Protein AF-A0A1G8H4T6-F1 (afdb_monomer)

Solvent-accessible surface area (backbone atoms only — not comparable to full-atom values): 3569 Å² total; per-residue (Å²): 84,49,55,47,56,66,75,39,66,68,51,55,54,49,54,54,45,39,62,76,69,61,46,85,86,68,81,88,60,74,48,79,78,54,62,42,98,91,41,50,26,52,80,76,63,53,82,53,93,88,47,63,76,94,115

Secondary structure (DSSP, 8-state):
-BTGGGGSHHHHHHHHHHHHTT-TT-----B--SEETTEEHHHH----TT--TT-

InterPro domains:
  IPR005474 Transketolase, N-terminal [PF00456] (1-44)
  IPR029061 Thiamin diphosphate-binding fold [SSF52518] (1-46)

Sequence (55 aa):
MGDGELQEGQVWEAAMSAGNFKLGNLVAIIDNNKVTVDGNTEELMNINPGILPGI

Mean predicted aligned error: 4.89 Å

pLDDT: mean 88.62, std 12.98, range [51.12, 98.56]

Foldseek 3Di:
DEPLCVVDVVVVVVVVVCVVVVVVVDDDDYDDPQDDPVGGSLCPDDPPPVDHRPD

Organism: NCBI:txid930129

Radius of gyration: 12.88 Å; Cα contacts (8 Å, |Δi|>4): 46; chains: 1; bounding box: 29×23×32 Å

Structure (mmCIF, N/CA/C/O backbone):
data_AF-A0A1G8H4T6-F1
#
_entry.id   AF-A0A1G8H4T6-F1
#
loop_
_atom_site.group_PDB
_atom_site.id
_atom_site.type_symbol
_atom_site.label_atom_id
_atom_site.label_alt_id
_atom_site.label_comp_id
_atom_site.label_asym_id
_atom_site.label_entity_id
_atom_site.label_seq_id
_atom_site.pdbx_PDB_ins_code
_atom_site.Cartn_x
_atom_site.Cartn_y
_atom_site.Cartn_z
_atom_site.occupancy
_atom_site.B_iso_or_equiv
_atom_site.auth_seq_id
_atom_site.auth_comp_id
_atom_site.auth_asym_id
_atom_site.auth_atom_id
_atom_site.pdbx_PDB_model_num
ATOM 1 N N . MET A 1 1 ? -4.024 3.241 -6.737 1.00 94.19 1 MET A N 1
ATOM 2 C CA . MET A 1 1 ? -2.557 3.341 -6.660 1.00 94.19 1 MET A CA 1
ATOM 3 C C . MET A 1 1 ? -1.979 2.380 -7.671 1.00 94.19 1 MET A C 1
ATOM 5 O O . MET A 1 1 ? -2.586 1.333 -7.865 1.00 94.19 1 MET A O 1
ATOM 9 N N . GLY A 1 2 ? -0.882 2.733 -8.328 1.00 93.56 2 GLY A N 1
ATOM 10 C CA . GLY A 1 2 ? -0.146 1.812 -9.197 1.00 93.56 2 GLY A CA 1
ATOM 11 C C . GLY A 1 2 ? 0.724 0.850 -8.388 1.00 93.56 2 GLY A C 1
ATOM 12 O O . GLY A 1 2 ? 1.096 1.145 -7.254 1.00 93.56 2 GLY A O 1
ATOM 13 N N . ASP A 1 3 ? 1.070 -0.287 -8.973 1.00 93.06 3 ASP A N 1
ATOM 14 C CA . ASP A 1 3 ? 2.089 -1.208 -8.460 1.00 93.06 3 ASP A CA 1
ATOM 15 C C . ASP A 1 3 ? 3.480 -0.561 -8.362 1.00 93.06 3 ASP A C 1
ATOM 17 O O . ASP A 1 3 ? 4.189 -0.805 -7.390 1.00 93.06 3 ASP A O 1
ATOM 21 N N . GLY A 1 4 ? 3.840 0.326 -9.295 1.00 93.81 4 GLY A N 1
ATOM 22 C CA . GLY A 1 4 ? 5.063 1.132 -9.200 1.00 93.81 4 GLY A CA 1
ATOM 23 C C . GLY A 1 4 ? 5.083 2.080 -7.994 1.00 93.81 4 GLY A C 1
ATOM 24 O O . GLY A 1 4 ? 6.110 2.224 -7.340 1.00 93.81 4 GLY A O 1
ATOM 25 N N . GLU A 1 5 ? 3.940 2.676 -7.631 1.00 93.88 5 GLU A N 1
ATOM 26 C CA . GLU A 1 5 ? 3.846 3.601 -6.485 1.00 93.88 5 GLU A CA 1
ATOM 27 C C . GLU A 1 5 ? 4.119 2.903 -5.146 1.00 93.88 5 GLU A C 1
ATOM 29 O O . GLU A 1 5 ? 4.516 3.547 -4.180 1.00 93.88 5 GLU A O 1
ATOM 34 N N . LEU A 1 6 ? 3.948 1.580 -5.074 1.00 93.75 6 LEU A N 1
ATOM 35 C CA . LEU A 1 6 ? 4.237 0.795 -3.874 1.00 93.75 6 LEU A CA 1
ATOM 36 C C . LEU A 1 6 ? 5.741 0.737 -3.530 1.00 93.75 6 LEU A C 1
ATOM 38 O O . LEU A 1 6 ? 6.099 0.270 -2.447 1.00 93.75 6 LEU A O 1
ATOM 42 N N . GLN A 1 7 ? 6.618 1.208 -4.421 1.00 92.00 7 GLN A N 1
ATOM 43 C CA . GLN A 1 7 ? 8.048 1.391 -4.148 1.00 92.00 7 GLN A CA 1
ATOM 44 C C . 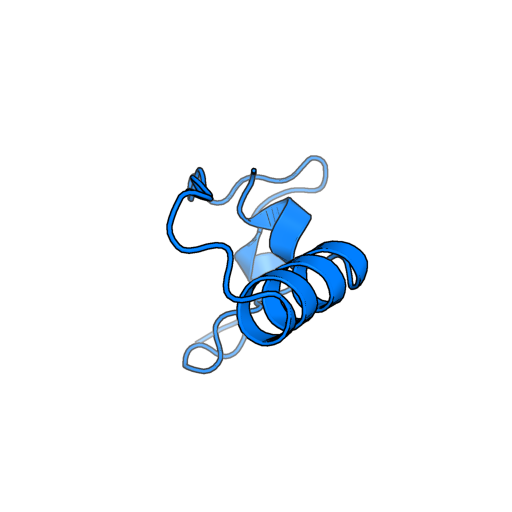GLN A 1 7 ? 8.316 2.601 -3.233 1.00 92.00 7 GLN A C 1
ATOM 46 O O . GLN A 1 7 ? 9.358 2.669 -2.583 1.00 92.00 7 GLN A O 1
ATOM 51 N N . GLU A 1 8 ? 7.372 3.540 -3.131 1.00 93.06 8 GLU A N 1
ATOM 52 C CA . GLU A 1 8 ? 7.522 4.742 -2.316 1.00 93.06 8 GLU A CA 1
ATOM 53 C C . GLU A 1 8 ? 7.251 4.463 -0.832 1.00 93.06 8 GLU A C 1
ATOM 55 O O . GLU A 1 8 ? 6.190 3.966 -0.445 1.00 93.06 8 GLU A O 1
ATOM 60 N N . GLY A 1 9 ? 8.186 4.855 0.040 1.00 94.81 9 GLY A N 1
ATOM 61 C CA . GLY A 1 9 ? 8.101 4.593 1.485 1.00 94.81 9 GLY A CA 1
ATOM 62 C C . GLY A 1 9 ? 6.833 5.148 2.145 1.00 94.81 9 GLY A C 1
ATOM 63 O O . GLY A 1 9 ? 6.249 4.500 3.016 1.00 94.81 9 GLY A O 1
ATOM 64 N N . GLN A 1 10 ? 6.341 6.293 1.662 1.00 97.44 10 GLN A N 1
ATOM 65 C CA . GLN A 1 10 ? 5.111 6.929 2.150 1.00 97.44 10 GLN A CA 1
ATOM 66 C C . GLN A 1 10 ? 3.881 6.006 2.072 1.00 97.44 10 GLN A C 1
ATOM 68 O O . GLN A 1 10 ? 2.985 6.092 2.912 1.00 97.44 10 GLN A O 1
ATOM 73 N N . VAL A 1 11 ? 3.838 5.091 1.096 1.00 96.31 11 VAL A N 1
ATOM 74 C CA . VAL A 1 11 ? 2.740 4.127 0.952 1.00 96.31 11 VAL A CA 1
ATOM 75 C C . VAL A 1 11 ? 2.719 3.152 2.123 1.00 96.31 11 VAL A C 1
ATOM 77 O O . VAL A 1 11 ? 1.661 2.876 2.694 1.00 96.31 11 VAL A O 1
ATOM 80 N N . TRP A 1 12 ? 3.890 2.670 2.528 1.00 95.31 12 TRP A N 1
ATOM 81 C CA . TRP A 1 12 ? 4.035 1.749 3.650 1.00 95.31 12 TRP A CA 1
ATOM 82 C C . TRP A 1 12 ? 3.791 2.440 4.986 1.00 95.31 12 TRP A C 1
ATOM 84 O O . TRP A 1 12 ? 3.130 1.873 5.855 1.00 95.31 12 TRP A O 1
ATOM 94 N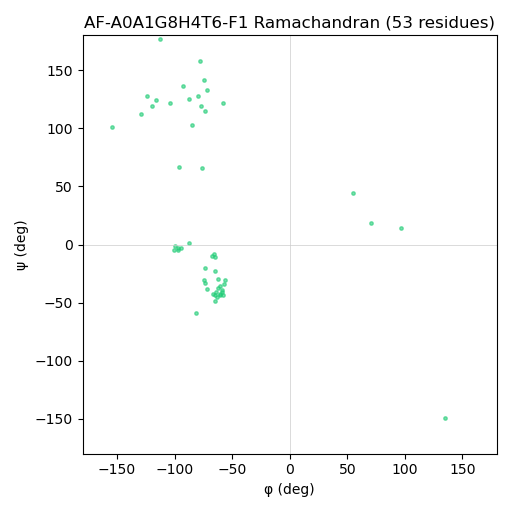 N . GLU A 1 13 ? 4.244 3.681 5.143 1.00 97.88 13 GLU A N 1
ATOM 95 C CA . GLU A 1 13 ? 3.933 4.507 6.314 1.00 97.88 13 GLU A CA 1
ATOM 96 C C . GLU A 1 13 ? 2.426 4.748 6.456 1.00 97.88 13 GLU A C 1
ATOM 98 O O . GLU A 1 13 ? 1.873 4.600 7.551 1.00 97.88 13 GLU A O 1
ATOM 103 N N . ALA A 1 14 ? 1.734 5.042 5.351 1.00 97.19 14 ALA A N 1
ATOM 104 C CA . ALA A 1 14 ? 0.283 5.184 5.333 1.00 97.19 14 ALA A CA 1
ATOM 105 C C . ALA A 1 14 ? -0.430 3.861 5.661 1.00 97.19 14 ALA A C 1
ATOM 107 O O . ALA A 1 14 ? -1.357 3.853 6.474 1.00 97.19 14 ALA A O 1
ATOM 108 N N . ALA A 1 15 ? 0.023 2.734 5.101 1.00 96.62 15 ALA A N 1
ATOM 109 C CA . ALA A 1 15 ? -0.534 1.411 5.386 1.00 96.62 15 ALA A CA 1
ATOM 110 C C . ALA A 1 15 ? -0.348 1.008 6.862 1.00 96.62 15 ALA A C 1
ATOM 112 O O . ALA A 1 15 ? -1.301 0.572 7.515 1.00 96.62 15 ALA A O 1
ATOM 113 N N . MET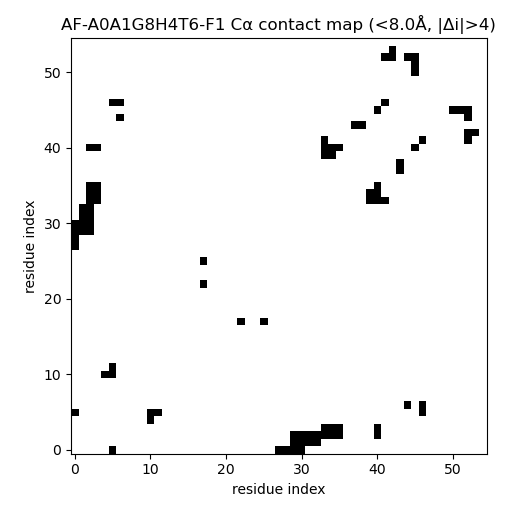 A 1 16 ? 0.848 1.221 7.424 1.00 97.94 16 MET A N 1
ATOM 114 C CA . MET A 1 16 ? 1.128 1.009 8.850 1.00 97.94 16 MET A CA 1
ATOM 115 C C . MET A 1 16 ? 0.255 1.913 9.732 1.00 97.94 16 MET A C 1
ATOM 117 O O . MET A 1 16 ? -0.325 1.456 10.722 1.00 97.94 16 MET A O 1
ATOM 121 N N . SER A 1 17 ? 0.094 3.180 9.342 1.00 98.38 17 SER A N 1
ATOM 122 C CA . SER A 1 17 ? -0.756 4.141 10.051 1.00 98.38 17 SER A CA 1
ATOM 123 C C . SER A 1 17 ? -2.230 3.736 10.026 1.00 98.38 17 SER A C 1
ATOM 125 O O . SER A 1 17 ? -2.899 3.818 11.055 1.00 98.38 17 SER A O 1
ATOM 127 N N . ALA A 1 18 ? -2.744 3.241 8.896 1.00 98.12 18 ALA A N 1
ATOM 128 C CA . ALA A 1 18 ? -4.125 2.773 8.778 1.00 98.12 18 ALA A CA 1
ATOM 129 C C . ALA A 1 18 ? -4.444 1.640 9.769 1.00 98.12 18 ALA A C 1
ATOM 131 O O . ALA A 1 18 ? -5.515 1.644 10.386 1.00 98.12 18 ALA A O 1
ATOM 132 N N . GLY A 1 19 ? -3.493 0.723 9.984 1.00 97.62 19 GLY A N 1
ATOM 133 C CA . GLY A 1 19 ? -3.578 -0.303 11.025 1.00 97.62 19 GLY A CA 1
ATOM 134 C C . GLY A 1 19 ? -3.575 0.290 12.437 1.00 97.62 19 GLY A C 1
ATOM 135 O O . GLY A 1 19 ? -4.456 -0.025 13.239 1.00 97.62 19 GLY A O 1
ATOM 136 N N . ASN A 1 20 ? -2.640 1.203 12.728 1.00 98.56 20 ASN A N 1
ATOM 137 C CA . ASN A 1 20 ? -2.536 1.875 14.029 1.00 98.56 20 ASN A CA 1
ATOM 138 C C . ASN A 1 20 ? -3.810 2.659 14.402 1.00 98.56 20 ASN A C 1
ATOM 140 O O . ASN A 1 20 ? -4.274 2.598 15.541 1.00 98.56 20 ASN A O 1
ATOM 144 N N . PHE A 1 21 ? -4.416 3.352 13.435 1.00 98.56 21 PHE A N 1
ATOM 145 C CA . PHE A 1 21 ? -5.640 4.136 13.627 1.00 98.56 21 PHE A CA 1
ATOM 146 C C . PHE A 1 21 ? -6.938 3.335 13.439 1.00 98.56 21 PHE A C 1
ATOM 148 O O . PHE A 1 21 ? -8.020 3.899 13.592 1.00 98.56 21 PHE A O 1
ATOM 155 N N . LYS A 1 22 ? -6.854 2.026 13.158 1.00 98.19 22 LYS A N 1
ATOM 156 C CA . LYS A 1 22 ? -8.008 1.122 12.984 1.00 98.19 22 LYS A CA 1
ATOM 157 C C . LYS A 1 22 ? -9.000 1.618 11.925 1.00 98.19 22 LYS A C 1
ATOM 159 O O . LYS A 1 22 ? -10.215 1.576 12.132 1.00 98.19 22 LYS A O 1
ATOM 164 N N . LEU A 1 23 ? -8.489 2.077 10.784 1.00 98.12 23 LEU A N 1
ATOM 165 C CA . LEU A 1 23 ? -9.296 2.620 9.687 1.00 98.12 23 LEU A CA 1
ATOM 166 C C . LEU A 1 23 ? -9.996 1.506 8.888 1.00 98.12 23 LEU A C 1
ATOM 168 O O . LEU A 1 23 ? -9.710 1.292 7.716 1.00 98.12 23 LEU A O 1
ATOM 172 N N . GLY A 1 24 ? -10.927 0.781 9.516 1.00 96.69 24 GLY A N 1
ATOM 173 C CA . GLY A 1 24 ? -11.644 -0.347 8.898 1.00 96.69 24 GLY A CA 1
ATOM 174 C C . GLY A 1 24 ? -12.565 0.034 7.732 1.00 96.69 24 GLY A C 1
ATOM 175 O O . GLY A 1 24 ? -13.094 -0.841 7.055 1.00 96.69 24 GLY A O 1
ATOM 176 N N . ASN A 1 25 ? -12.765 1.331 7.499 1.00 97.88 25 ASN A N 1
ATOM 177 C CA . ASN A 1 25 ? -13.504 1.885 6.368 1.00 97.88 25 ASN A CA 1
ATOM 178 C C . ASN A 1 25 ? -12.596 2.385 5.229 1.00 97.88 25 ASN A C 1
ATOM 180 O O . ASN A 1 25 ? -13.114 2.883 4.230 1.00 97.88 25 ASN 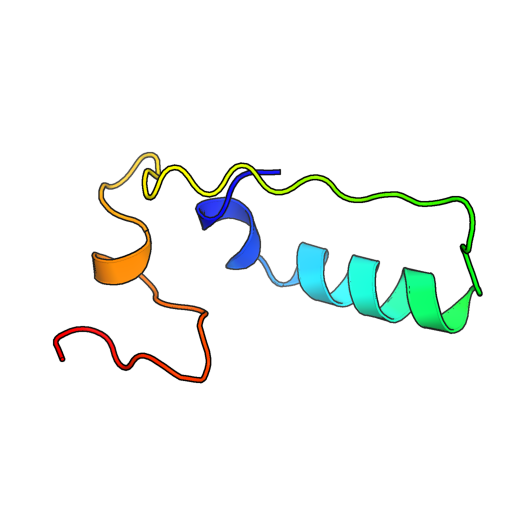A O 1
ATOM 184 N N . LEU A 1 26 ? -11.269 2.294 5.369 1.00 97.50 26 LEU A N 1
ATOM 185 C CA . LEU A 1 26 ? -10.323 2.661 4.319 1.00 97.50 26 LEU A CA 1
ATOM 186 C C . LEU A 1 26 ? -10.068 1.461 3.402 1.00 97.50 26 LEU A C 1
ATOM 188 O O . LEU A 1 26 ? -9.658 0.397 3.859 1.00 97.50 26 LEU A O 1
ATOM 192 N N . VAL A 1 27 ? -10.274 1.653 2.099 1.00 97.38 27 VAL A N 1
ATOM 193 C CA . VAL A 1 27 ? -10.007 0.641 1.071 1.00 97.38 27 VAL A CA 1
ATOM 194 C C . VAL A 1 27 ? -8.973 1.189 0.098 1.00 97.38 27 VAL A C 1
ATOM 196 O O . VAL A 1 27 ? -9.210 2.200 -0.560 1.00 97.38 27 VAL A O 1
ATOM 199 N N . ALA A 1 28 ? -7.834 0.507 -0.001 1.00 96.62 28 ALA A N 1
ATOM 200 C CA . ALA A 1 28 ? -6.834 0.767 -1.027 1.00 96.62 28 ALA A CA 1
ATOM 201 C C . ALA A 1 28 ? -7.083 -0.145 -2.234 1.00 96.62 28 ALA A C 1
ATOM 203 O O . ALA A 1 28 ? -7.335 -1.339 -2.078 1.00 96.62 28 ALA A O 1
ATOM 204 N N . ILE A 1 29 ? -6.996 0.420 -3.436 1.00 97.56 29 ILE A N 1
ATOM 205 C CA . ILE A 1 29 ? -7.075 -0.323 -4.697 1.00 97.56 29 ILE A CA 1
ATOM 206 C C . ILE A 1 29 ? -5.731 -0.181 -5.400 1.00 97.56 29 ILE A C 1
ATOM 208 O O . ILE A 1 29 ? -5.271 0.944 -5.638 1.00 97.56 29 ILE A O 1
ATOM 212 N N . ILE A 1 30 ? -5.124 -1.322 -5.722 1.00 95.44 30 ILE A N 1
ATOM 213 C CA . ILE A 1 30 ? -3.862 -1.407 -6.453 1.00 95.44 30 ILE A CA 1
ATOM 214 C C . ILE A 1 30 ? -4.158 -1.828 -7.892 1.00 95.44 30 ILE A C 1
ATOM 216 O O . ILE A 1 30 ? -4.753 -2.882 -8.116 1.00 95.44 30 ILE A O 1
ATOM 220 N N . ASP A 1 31 ? -3.744 -1.004 -8.850 1.00 95.25 31 ASP A N 1
ATOM 221 C CA . ASP A 1 31 ? -3.669 -1.370 -10.259 1.00 95.25 31 ASP A CA 1
ATOM 222 C C . ASP A 1 31 ? -2.332 -2.075 -10.506 1.00 95.25 31 ASP A C 1
ATOM 224 O O . ASP A 1 31 ? -1.276 -1.445 -10.524 1.00 95.25 31 ASP A O 1
ATOM 228 N N . ASN A 1 32 ? -2.383 -3.401 -10.624 1.00 93.06 32 ASN A N 1
ATOM 229 C CA . ASN A 1 32 ? -1.216 -4.249 -10.845 1.00 93.06 32 ASN A CA 1
ATOM 230 C C . ASN A 1 32 ? -1.044 -4.556 -12.338 1.00 93.06 32 ASN A C 1
ATOM 232 O O . ASN A 1 32 ? -1.243 -5.690 -12.784 1.00 93.06 32 ASN A O 1
ATOM 236 N N . ASN A 1 33 ? -0.740 -3.517 -13.113 1.00 94.06 33 ASN A N 1
ATOM 237 C CA . ASN A 1 33 ? -0.601 -3.599 -14.566 1.00 94.06 33 ASN A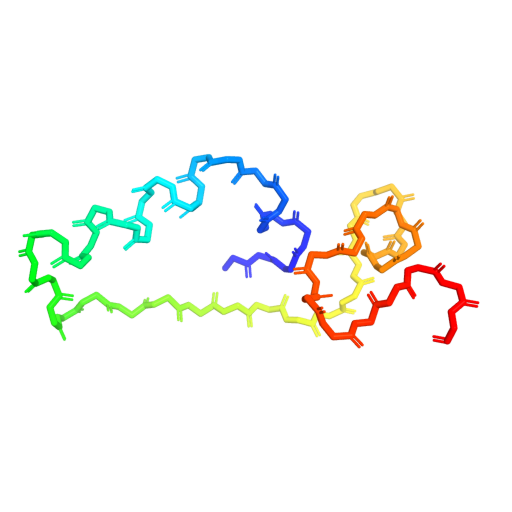 CA 1
ATOM 238 C C . ASN A 1 33 ? 0.850 -3.813 -15.040 1.00 94.06 33 ASN A C 1
ATOM 240 O O . ASN A 1 33 ? 1.053 -4.037 -16.235 1.00 94.06 33 ASN A O 1
ATOM 244 N N . LYS A 1 34 ? 1.828 -3.838 -14.119 1.00 92.38 34 LYS A N 1
ATOM 245 C CA . LYS A 1 34 ? 3.259 -4.087 -14.366 1.00 92.38 34 LYS A CA 1
ATOM 246 C C . LYS A 1 34 ? 3.990 -2.965 -15.093 1.00 92.38 34 LYS A C 1
ATOM 248 O O . LYS A 1 34 ? 5.053 -3.219 -15.662 1.00 92.38 34 LYS A O 1
ATOM 253 N N . VAL A 1 35 ? 3.441 -1.75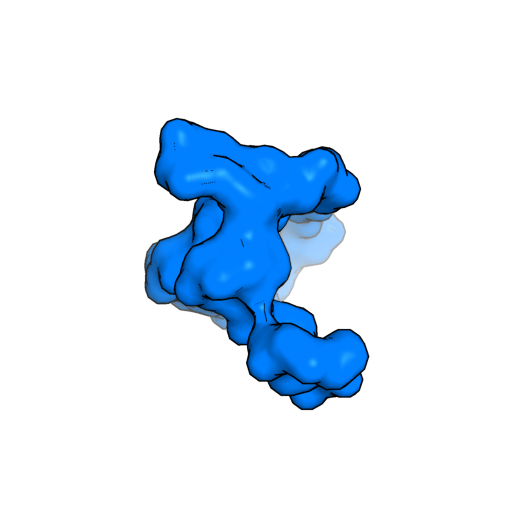3 -15.114 1.00 92.00 35 VAL A N 1
ATOM 254 C CA . VAL A 1 35 ? 3.997 -0.627 -15.868 1.00 92.00 35 VAL A CA 1
ATOM 255 C C . VAL A 1 35 ? 4.248 0.566 -14.954 1.00 92.00 35 VAL A C 1
ATOM 257 O O . VAL A 1 35 ? 3.350 1.078 -14.291 1.00 92.00 35 VAL A O 1
ATOM 260 N N . THR A 1 36 ? 5.471 1.078 -15.014 1.00 90.62 36 THR A N 1
ATOM 261 C CA . THR A 1 36 ? 5.870 2.380 -14.482 1.00 90.62 36 THR A CA 1
ATOM 262 C C . THR A 1 36 ? 6.242 3.320 -15.632 1.00 90.62 36 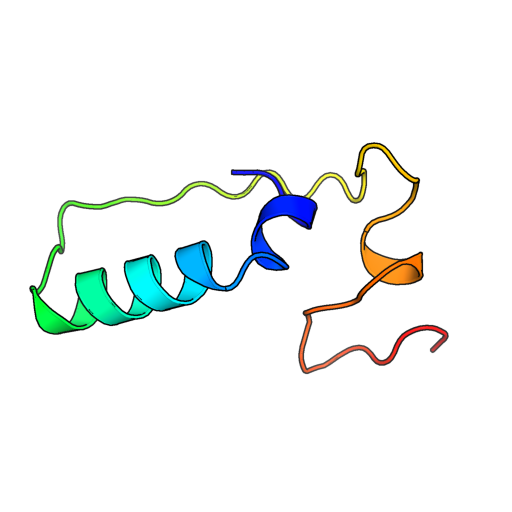THR A C 1
ATOM 264 O O . THR A 1 36 ? 6.247 2.934 -16.804 1.00 90.62 36 THR A O 1
ATOM 267 N N . VAL A 1 37 ? 6.573 4.574 -15.311 1.00 91.75 37 VAL A N 1
ATOM 268 C CA . VAL A 1 37 ? 7.081 5.536 -16.305 1.00 91.75 37 VAL A CA 1
ATOM 269 C C . VAL A 1 37 ? 8.406 5.089 -16.936 1.00 91.75 37 VAL A C 1
ATOM 271 O O . VAL A 1 37 ? 8.653 5.383 -18.104 1.00 91.75 37 VAL A O 1
ATOM 274 N N . ASP A 1 38 ? 9.221 4.343 -16.189 1.00 90.56 38 ASP A N 1
ATOM 275 C CA . ASP A 1 38 ? 10.567 3.927 -16.591 1.00 90.56 38 ASP A CA 1
ATOM 276 C C . ASP A 1 38 ? 10.609 2.509 -17.185 1.00 90.56 38 ASP A C 1
ATOM 278 O O . ASP A 1 38 ? 11.665 2.053 -17.623 1.00 90.56 38 ASP A O 1
ATOM 282 N N . GLY A 1 39 ? 9.477 1.796 -17.221 1.00 89.56 39 GLY A N 1
ATOM 283 C CA . GLY A 1 39 ? 9.391 0.450 -17.787 1.00 89.56 39 GLY A CA 1
ATOM 284 C C . GLY A 1 39 ? 8.619 -0.527 -16.910 1.00 89.56 39 GLY A C 1
ATOM 285 O O . GLY A 1 39 ? 7.662 -0.159 -16.235 1.00 89.56 39 GLY A O 1
ATOM 286 N N . ASN A 1 40 ? 8.991 -1.804 -16.962 1.00 91.12 40 ASN A N 1
ATOM 287 C CA . ASN A 1 40 ? 8.292 -2.835 -16.208 1.00 91.12 40 ASN A CA 1
ATOM 288 C C . ASN A 1 40 ? 8.586 -2.725 -14.702 1.00 91.12 40 ASN A C 1
ATOM 290 O O . ASN A 1 40 ? 9.743 -2.621 -14.292 1.00 91.12 40 ASN A O 1
ATOM 294 N N . THR A 1 41 ? 7.544 -2.794 -13.872 1.00 89.75 41 THR A N 1
ATOM 295 C CA . THR A 1 41 ? 7.662 -2.661 -12.411 1.00 89.75 41 THR A CA 1
ATOM 296 C C . THR A 1 41 ? 8.609 -3.696 -11.790 1.00 89.75 41 THR A C 1
ATOM 298 O O . THR A 1 41 ? 9.429 -3.346 -10.940 1.00 89.75 41 THR A O 1
ATOM 301 N N . GLU A 1 42 ? 8.530 -4.960 -12.222 1.00 86.62 42 GLU A N 1
ATOM 302 C CA . GLU A 1 42 ? 9.310 -6.075 -11.662 1.00 86.62 42 GLU A CA 1
ATOM 303 C C . GLU A 1 42 ? 10.786 -6.033 -12.090 1.00 86.62 42 GLU A C 1
ATOM 305 O O . GLU A 1 42 ? 11.657 -6.458 -11.330 1.00 86.62 42 GLU A O 1
ATOM 310 N N . GLU A 1 43 ? 11.074 -5.505 -13.283 1.00 85.88 43 GLU A N 1
ATOM 311 C CA . GLU A 1 43 ? 12.441 -5.355 -13.802 1.00 85.88 43 GLU A CA 1
ATOM 312 C C . GLU A 1 43 ? 13.203 -4.218 -13.113 1.00 85.88 43 GLU A C 1
ATOM 314 O O . GLU A 1 43 ? 14.416 -4.311 -12.925 1.00 85.88 43 GLU A O 1
ATOM 319 N N . LEU A 1 44 ? 12.498 -3.150 -12.730 1.00 84.69 44 LEU A N 1
ATOM 320 C CA . LEU A 1 44 ? 13.097 -1.982 -12.085 1.00 84.69 44 LEU A CA 1
ATOM 321 C C . LEU A 1 44 ? 13.316 -2.206 -10.590 1.00 84.69 44 LEU A C 1
ATOM 323 O O . LEU A 1 44 ? 14.441 -2.114 -10.098 1.00 84.69 44 LEU A O 1
ATOM 327 N N . MET A 1 45 ? 12.240 -2.489 -9.854 1.00 81.00 45 MET A N 1
ATOM 328 C CA . MET A 1 45 ? 12.309 -2.773 -8.425 1.00 81.00 45 MET A CA 1
ATOM 329 C C . MET A 1 45 ? 11.120 -3.635 -8.012 1.00 81.00 45 MET A C 1
ATOM 331 O O . MET A 1 45 ? 10.001 -3.161 -7.800 1.00 81.00 45 MET A O 1
ATOM 335 N N . ASN A 1 46 ? 11.396 -4.927 -7.860 1.00 79.25 46 ASN A N 1
ATOM 336 C CA . ASN A 1 46 ? 10.411 -5.877 -7.386 1.00 79.25 46 ASN A CA 1
ATOM 337 C C . ASN A 1 46 ? 10.220 -5.753 -5.868 1.00 79.25 46 ASN A C 1
ATOM 339 O O . ASN A 1 46 ? 11.148 -5.963 -5.088 1.00 79.25 46 ASN A O 1
ATOM 343 N N . ILE A 1 47 ? 8.998 -5.430 -5.461 1.00 77.62 47 ILE A N 1
ATOM 344 C CA . ILE A 1 47 ? 8.585 -5.330 -4.056 1.00 77.62 47 ILE A CA 1
ATOM 345 C C . ILE A 1 47 ? 7.903 -6.604 -3.546 1.00 77.62 47 ILE A C 1
ATOM 347 O O . ILE A 1 47 ? 7.545 -6.685 -2.372 1.00 77.62 47 ILE A O 1
ATOM 351 N N . ASN A 1 48 ? 7.679 -7.591 -4.420 1.00 75.56 48 ASN A N 1
ATOM 352 C CA . ASN A 1 48 ? 7.069 -8.853 -4.041 1.00 75.56 48 ASN A CA 1
ATOM 353 C C . ASN A 1 48 ? 8.090 -9.696 -3.254 1.00 75.56 48 ASN A C 1
ATOM 355 O O . ASN A 1 48 ? 9.077 -10.151 -3.832 1.00 75.56 48 ASN A O 1
ATOM 359 N N . PRO A 1 49 ? 7.851 -9.979 -1.961 1.00 64.88 49 PRO A N 1
ATOM 360 C CA . PRO A 1 49 ? 8.812 -10.697 -1.125 1.00 64.88 49 PRO A CA 1
ATOM 361 C C . PRO A 1 49 ? 9.061 -12.152 -1.565 1.00 64.88 49 PRO A C 1
ATOM 363 O O . PRO A 1 49 ? 9.983 -12.784 -1.053 1.00 64.88 49 PRO A O 1
ATOM 366 N N . GLY A 1 50 ? 8.253 -12.700 -2.484 1.00 66.31 50 GLY A N 1
ATOM 367 C CA . GLY A 1 50 ? 8.389 -14.067 -2.999 1.00 66.31 50 GLY A CA 1
ATOM 368 C C . GLY A 1 50 ? 9.057 -14.201 -4.371 1.00 66.31 50 GLY A C 1
ATOM 369 O O . GLY A 1 50 ? 9.259 -15.330 -4.812 1.00 66.31 50 GLY A O 1
ATOM 370 N N . ILE A 1 51 ? 9.376 -13.098 -5.056 1.00 59.59 51 ILE A N 1
ATOM 371 C CA . ILE A 1 51 ? 9.964 -13.127 -6.403 1.00 59.59 51 ILE A CA 1
ATOM 372 C C . ILE A 1 51 ? 11.204 -12.240 -6.392 1.00 59.59 51 ILE A C 1
ATOM 374 O O . ILE A 1 51 ? 11.115 -11.025 -6.239 1.00 59.59 51 ILE A O 1
ATOM 378 N N . LEU A 1 52 ? 12.377 -12.853 -6.534 1.00 54.56 52 LEU A N 1
ATOM 379 C CA . LEU A 1 52 ? 13.601 -12.093 -6.759 1.00 54.56 52 LEU A CA 1
ATOM 380 C C . LEU A 1 52 ? 13.602 -11.590 -8.210 1.00 54.56 52 LEU A C 1
ATOM 382 O O . LEU A 1 52 ? 13.174 -12.326 -9.100 1.00 54.56 52 LEU A O 1
ATOM 386 N N . PRO A 1 53 ? 14.082 -10.366 -8.475 1.00 52.22 53 PRO A N 1
ATOM 387 C CA . PRO A 1 53 ? 14.204 -9.876 -9.841 1.00 52.22 53 PRO A CA 1
ATOM 388 C C . PRO A 1 53 ? 15.104 -10.822 -10.658 1.00 52.22 53 PRO A C 1
ATOM 390 O O . PRO A 1 53 ? 16.257 -11.057 -10.295 1.00 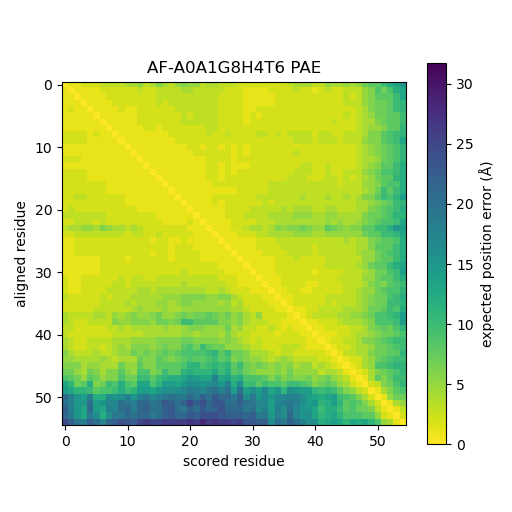52.22 53 PRO A O 1
ATOM 393 N N . GLY A 1 54 ? 14.559 -11.376 -11.747 1.00 57.00 54 GLY A N 1
ATOM 394 C CA . GLY A 1 54 ? 15.281 -12.240 -12.691 1.00 57.00 54 GLY A CA 1
ATOM 395 C C . GLY A 1 54 ? 15.152 -13.759 -12.498 1.00 57.00 54 GLY A C 1
ATOM 396 O O . GLY A 1 54 ? 15.942 -14.483 -13.107 1.00 57.00 54 GLY A O 1
ATOM 397 N N . ILE A 1 55 ? 14.199 -14.250 -11.690 1.00 51.12 55 ILE A N 1
ATOM 398 C CA . ILE A 1 55 ? 13.852 -15.686 -11.578 1.00 51.12 55 ILE A CA 1
ATOM 399 C C . ILE A 1 55 ? 12.410 -15.934 -12.016 1.00 51.12 55 ILE A C 1
ATOM 401 O O . ILE A 1 55 ? 11.540 -15.133 -11.609 1.00 51.12 55 ILE A O 1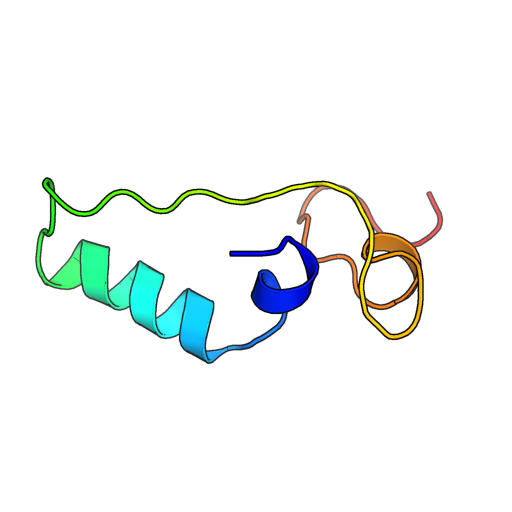
#